Protein AF-A0A8J4X213-F1 (afdb_monomer)

Organism: Clarias magur (NCBI:txid1594786)

InterPro domains:
  IPR035983 HECT, E3 ligase catalytic domain [SSF56204] (19-63)

Structure (mmCIF, N/CA/C/O backbone):
data_AF-A0A8J4X213-F1
#
_entry.id   AF-A0A8J4X213-F1
#
loop_
_atom_site.group_PDB
_atom_site.id
_atom_site.type_symbol
_atom_site.label_atom_id
_atom_site.label_alt_id
_atom_site.label_comp_id
_atom_site.label_asym_id
_atom_site.label_entity_id
_atom_site.label_seq_id
_atom_site.pdbx_PDB_ins_code
_atom_site.Cartn_x
_atom_site.Cartn_y
_atom_site.Cartn_z
_atom_site.occupancy
_atom_site.B_iso_or_equiv
_atom_site.auth_seq_id
_atom_site.auth_comp_id
_atom_site.auth_asym_id
_atom_site.auth_atom_id
_atom_site.pdbx_PDB_model_num
ATOM 1 N N . TRP A 1 1 ? 23.195 4.488 -18.213 1.00 43.97 1 TRP A N 1
ATOM 2 C CA . TRP A 1 1 ? 21.810 4.883 -17.923 1.00 43.97 1 TRP A CA 1
ATOM 3 C C . TRP A 1 1 ? 21.205 5.340 -19.235 1.00 43.97 1 TRP A C 1
ATOM 5 O O . TRP A 1 1 ? 21.636 6.362 -19.756 1.00 43.97 1 TRP A O 1
ATOM 15 N N . SER A 1 2 ? 20.337 4.530 -19.835 1.00 51.66 2 SER A N 1
ATOM 16 C CA . SER A 1 2 ? 19.589 4.913 -21.037 1.00 51.66 2 SER A CA 1
ATOM 17 C C . SER A 1 2 ? 18.360 5.743 -20.645 1.00 51.66 2 SER A C 1
ATOM 19 O O . SER A 1 2 ? 17.841 5.612 -19.534 1.00 51.66 2 SER A O 1
ATOM 21 N N . GLU A 1 3 ? 17.873 6.594 -21.550 1.00 62.78 3 GLU A N 1
ATOM 22 C CA . GLU A 1 3 ? 16.657 7.400 -21.333 1.00 62.78 3 GLU A CA 1
ATOM 23 C C . GLU A 1 3 ? 15.431 6.536 -20.988 1.00 62.78 3 GLU A C 1
ATOM 25 O O . GLU A 1 3 ? 14.607 6.928 -20.164 1.00 62.78 3 GLU A O 1
ATOM 30 N N . SER A 1 4 ? 15.341 5.320 -21.538 1.00 62.25 4 SER A N 1
ATOM 31 C CA . SER A 1 4 ? 14.241 4.382 -21.281 1.00 62.25 4 SER A CA 1
ATOM 32 C C . SER A 1 4 ? 14.167 3.914 -19.823 1.00 62.25 4 SER A C 1
ATOM 34 O O . SER A 1 4 ? 13.081 3.818 -19.259 1.00 62.25 4 SER A O 1
ATOM 36 N N . GLU A 1 5 ? 15.306 3.665 -19.182 1.00 62.44 5 GLU A N 1
ATOM 37 C CA . GLU A 1 5 ? 15.375 3.238 -17.780 1.00 62.44 5 GLU A CA 1
ATOM 38 C C . GLU A 1 5 ? 15.134 4.408 -16.811 1.00 62.44 5 GLU A C 1
ATOM 40 O O . GLU A 1 5 ? 14.525 4.247 -15.751 1.00 62.44 5 GLU A O 1
ATOM 45 N N . SER A 1 6 ? 15.538 5.620 -17.211 1.00 69.38 6 SER A N 1
ATOM 46 C CA . SER A 1 6 ? 15.225 6.850 -16.477 1.00 69.38 6 SER A CA 1
ATOM 47 C C . SER A 1 6 ? 13.726 7.173 -16.504 1.00 69.38 6 SER A C 1
ATOM 49 O O . SER A 1 6 ? 13.179 7.608 -15.486 1.00 69.38 6 SER A O 1
ATOM 51 N N . ASN A 1 7 ? 13.048 6.916 -17.627 1.00 79.19 7 ASN A N 1
ATOM 52 C CA . ASN A 1 7 ? 11.601 7.105 -17.743 1.00 79.19 7 ASN A CA 1
ATOM 53 C C . ASN A 1 7 ? 10.834 6.077 -16.901 1.00 79.19 7 ASN A C 1
ATOM 55 O O . ASN A 1 7 ? 9.985 6.481 -16.112 1.00 79.19 7 ASN A O 1
ATOM 59 N N . LYS A 1 8 ? 11.215 4.787 -16.948 1.00 83.69 8 LYS A N 1
ATOM 60 C CA . LYS A 1 8 ? 10.612 3.734 -16.102 1.00 83.69 8 LYS A CA 1
ATOM 61 C C . LYS A 1 8 ? 10.636 4.115 -14.620 1.00 83.69 8 LYS A C 1
ATOM 63 O O . LYS A 1 8 ? 9.594 4.160 -13.979 1.00 83.69 8 LYS A O 1
ATOM 68 N N . ARG A 1 9 ? 11.806 4.480 -14.086 1.00 87.19 9 ARG A N 1
ATOM 69 C CA . ARG A 1 9 ? 11.945 4.854 -12.667 1.00 87.19 9 ARG A CA 1
ATOM 70 C C . ARG A 1 9 ? 11.201 6.142 -12.302 1.00 87.19 9 ARG A C 1
ATOM 72 O O . ARG A 1 9 ? 10.758 6.303 -11.167 1.00 87.19 9 ARG A O 1
ATOM 79 N N . THR A 1 10 ? 11.069 7.075 -13.243 1.00 92.31 10 THR A N 1
ATOM 80 C CA . THR A 1 10 ? 10.256 8.285 -13.045 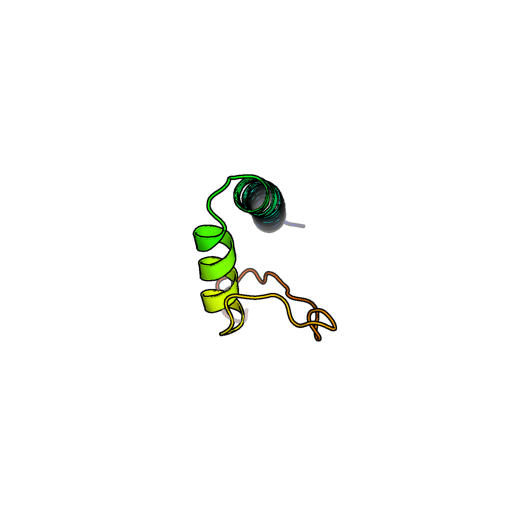1.00 92.31 10 THR A CA 1
ATOM 81 C C . THR A 1 10 ? 8.777 7.934 -12.907 1.00 92.31 10 THR A C 1
ATOM 83 O O . THR A 1 10 ? 8.119 8.419 -11.985 1.00 92.31 10 THR A O 1
ATOM 86 N N . ASP A 1 11 ? 8.275 7.052 -13.770 1.00 92.44 11 ASP A N 1
ATOM 87 C CA . ASP A 1 11 ? 6.883 6.608 -13.751 1.00 92.44 11 ASP A CA 1
ATOM 88 C C . ASP A 1 11 ? 6.559 5.802 -12.487 1.00 92.44 11 ASP A C 1
ATOM 90 O O . ASP A 1 11 ? 5.534 6.046 -11.851 1.00 92.44 11 ASP A O 1
ATOM 94 N N . GLU A 1 12 ? 7.459 4.914 -12.056 1.00 94.75 12 GLU A N 1
ATOM 95 C CA . GLU A 1 12 ? 7.327 4.176 -10.793 1.00 94.75 12 GLU A CA 1
ATOM 96 C C . GLU A 1 12 ? 7.240 5.110 -9.586 1.00 94.75 12 GLU A C 1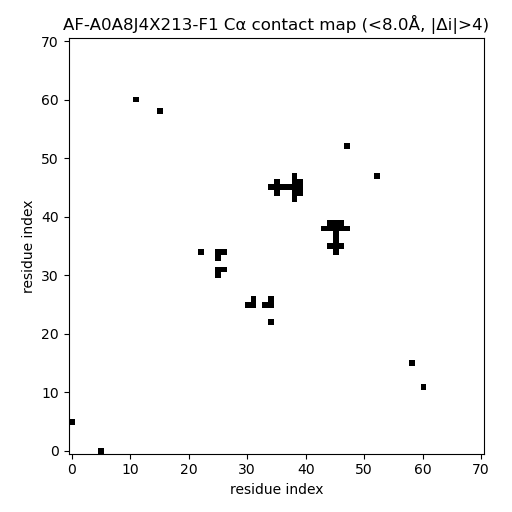
ATOM 98 O O . GLU A 1 12 ? 6.327 4.997 -8.770 1.00 94.75 12 GLU A O 1
ATOM 103 N N . ASN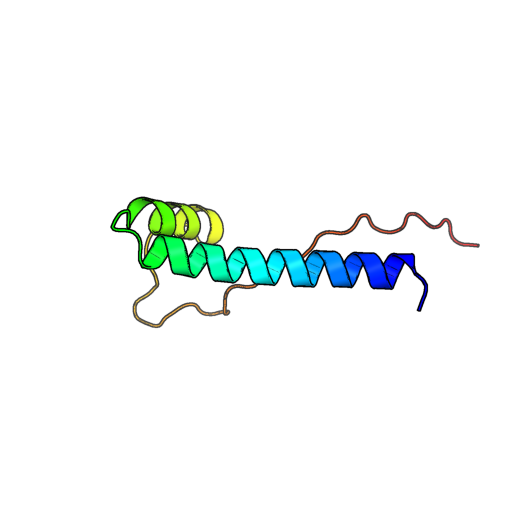 A 1 13 ? 8.164 6.071 -9.478 1.00 95.00 13 ASN A N 1
ATOM 104 C CA . ASN A 1 13 ? 8.168 7.032 -8.376 1.00 95.00 13 ASN A CA 1
ATOM 105 C C . ASN A 1 13 ? 6.871 7.841 -8.340 1.00 95.00 13 ASN A C 1
ATOM 107 O O . ASN A 1 13 ? 6.315 8.082 -7.267 1.00 95.00 13 ASN A O 1
ATOM 111 N N . ARG A 1 14 ? 6.374 8.236 -9.515 1.00 96.00 14 ARG A N 1
ATOM 112 C CA . ARG A 1 14 ? 5.106 8.950 -9.646 1.00 96.00 14 ARG A CA 1
ATOM 113 C C . ARG A 1 14 ? 3.923 8.080 -9.220 1.00 96.00 14 ARG A C 1
ATOM 115 O O . ARG A 1 14 ? 3.060 8.561 -8.492 1.00 96.00 14 ARG A O 1
ATOM 122 N N . ALA A 1 15 ? 3.897 6.812 -9.622 1.00 96.06 15 ALA A N 1
ATOM 123 C CA . ALA A 1 15 ? 2.871 5.864 -9.202 1.00 96.06 15 ALA A CA 1
ATOM 124 C C . ALA A 1 15 ? 2.890 5.632 -7.680 1.00 96.06 15 ALA A C 1
ATOM 126 O O . ALA A 1 15 ? 1.833 5.648 -7.054 1.00 96.06 15 ALA A O 1
ATOM 127 N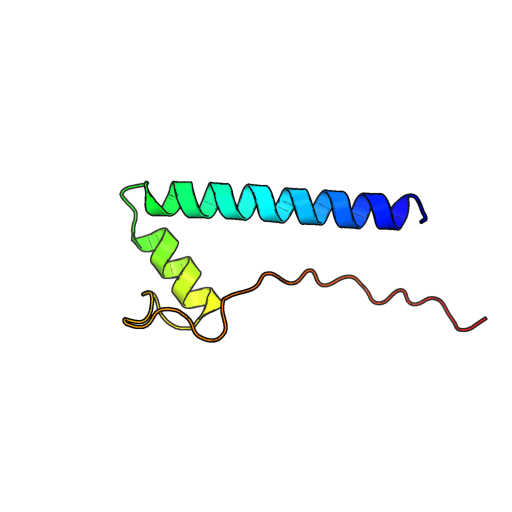 N . VAL A 1 16 ? 4.072 5.495 -7.064 1.00 96.00 16 VAL A N 1
ATOM 128 C CA . VAL A 1 16 ? 4.207 5.362 -5.601 1.00 96.00 16 VAL A CA 1
ATOM 129 C C . VAL A 1 16 ? 3.729 6.617 -4.875 1.00 96.00 16 VAL A C 1
ATOM 131 O O . VAL A 1 16 ? 3.058 6.492 -3.853 1.00 96.00 16 VAL A O 1
ATOM 134 N N . ALA A 1 17 ? 4.064 7.810 -5.376 1.00 95.88 17 ALA A N 1
ATOM 135 C CA . ALA A 1 17 ? 3.611 9.066 -4.784 1.00 95.88 17 ALA A CA 1
ATOM 136 C C . ALA A 1 17 ? 2.078 9.151 -4.790 1.00 95.88 17 ALA A C 1
ATOM 138 O O . ALA A 1 17 ? 1.475 9.252 -3.727 1.00 95.88 17 ALA A O 1
ATOM 139 N N . PHE A 1 18 ? 1.450 8.960 -5.954 1.00 96.19 18 PHE A N 1
ATOM 140 C CA . PHE A 1 18 ? -0.010 8.965 -6.054 1.00 96.19 18 PHE A CA 1
ATOM 141 C C . PHE A 1 18 ? -0.678 7.880 -5.213 1.00 96.19 18 PHE A C 1
ATOM 143 O O . PHE A 1 18 ? -1.737 8.120 -4.645 1.00 96.19 18 PHE A O 1
ATOM 150 N N . TRP A 1 19 ? -0.081 6.690 -5.120 1.00 95.50 19 TRP A N 1
ATOM 151 C CA . TRP A 1 19 ? -0.621 5.622 -4.285 1.00 95.50 19 TRP A CA 1
ATOM 152 C C . TRP A 1 19 ? -0.620 5.995 -2.799 1.00 95.50 19 TRP A C 1
ATOM 154 O O . TRP A 1 19 ? -1.587 5.709 -2.100 1.00 95.50 19 TRP A O 1
ATOM 164 N N . ARG A 1 20 ? 0.439 6.654 -2.312 1.00 93.75 20 ARG A N 1
ATOM 165 C CA . ARG A 1 20 ? 0.514 7.126 -0.921 1.00 93.75 20 ARG A CA 1
ATOM 166 C C . ARG A 1 20 ? -0.512 8.212 -0.635 1.00 93.75 20 ARG A C 1
ATOM 168 O O . ARG A 1 20 ? -1.208 8.099 0.367 1.00 93.75 20 ARG A O 1
ATOM 175 N N . ASP A 1 21 ? -0.619 9.195 -1.523 1.00 93.75 21 ASP A N 1
ATOM 176 C CA . ASP A 1 21 ? -1.590 10.283 -1.387 1.00 93.75 21 ASP A CA 1
ATOM 177 C C . ASP A 1 21 ? -3.019 9.716 -1.381 1.00 93.75 21 ASP A C 1
ATOM 179 O O . ASP A 1 21 ? -3.801 9.999 -0.481 1.00 93.75 21 ASP A O 1
ATOM 183 N N . TYR A 1 22 ? -3.324 8.796 -2.304 1.00 92.19 22 TYR A N 1
ATOM 184 C CA . TYR A 1 22 ? -4.622 8.126 -2.354 1.00 92.19 22 TYR A CA 1
ATOM 185 C C . TYR A 1 22 ? -4.931 7.322 -1.085 1.00 92.19 22 TYR A C 1
ATOM 187 O O . TYR A 1 22 ? -6.063 7.356 -0.611 1.00 92.19 22 TYR A O 1
ATOM 195 N N . LEU A 1 23 ? -3.953 6.592 -0.534 1.00 91.12 23 LEU A N 1
ATOM 196 C CA . LEU A 1 23 ? -4.134 5.848 0.717 1.00 91.12 23 LEU A CA 1
ATOM 197 C C . LEU A 1 23 ? -4.455 6.771 1.895 1.00 91.12 23 LEU A C 1
ATOM 199 O O . LEU A 1 23 ? -5.287 6.408 2.721 1.00 91.12 23 LEU A O 1
ATOM 203 N N . GLN A 1 24 ? -3.820 7.941 1.953 1.00 89.94 24 GLN A N 1
ATOM 204 C CA . GLN A 1 24 ? -4.103 8.941 2.974 1.00 89.94 24 GLN A CA 1
ATOM 205 C C . GLN A 1 24 ? -5.513 9.523 2.797 1.00 89.94 24 GLN A C 1
ATOM 207 O O . GLN A 1 24 ? -6.293 9.535 3.746 1.00 89.94 24 GLN A O 1
ATOM 212 N N . ASP A 1 25 ? -5.884 9.899 1.570 1.00 89.62 25 ASP A N 1
ATOM 213 C CA . ASP A 1 25 ? -7.212 10.440 1.265 1.00 89.62 25 ASP A CA 1
ATOM 214 C C . ASP A 1 25 ? -8.336 9.462 1.652 1.00 89.62 25 ASP A C 1
ATOM 216 O O . ASP A 1 25 ? -9.353 9.868 2.210 1.00 89.62 25 ASP A O 1
ATOM 220 N N . VAL A 1 26 ? -8.178 8.158 1.379 1.00 88.31 26 VAL A N 1
ATOM 221 C CA . VAL A 1 26 ? -9.206 7.150 1.718 1.00 88.31 26 VAL A CA 1
ATOM 222 C C . VAL A 1 26 ? -9.207 6.724 3.186 1.00 88.31 26 VAL A C 1
ATOM 224 O O . VAL A 1 26 ? -10.156 6.062 3.608 1.00 88.31 26 VAL A O 1
ATOM 227 N N . GLU A 1 27 ? -8.155 7.038 3.943 1.00 85.06 27 GLU A N 1
ATOM 228 C CA . GLU A 1 27 ? -8.126 6.874 5.400 1.00 85.06 27 GLU A CA 1
ATOM 229 C C . GLU A 1 27 ? -8.843 8.040 6.099 1.00 85.06 27 GLU A C 1
ATOM 231 O O . GLU A 1 27 ? -9.523 7.824 7.102 1.00 85.06 27 GLU A O 1
ATOM 236 N N . GLU A 1 28 ? -8.723 9.253 5.549 1.00 82.31 28 GLU A N 1
ATOM 237 C CA . GLU A 1 28 ? -9.356 10.474 6.064 1.00 82.31 28 GLU A CA 1
ATOM 238 C C . GLU A 1 28 ? -10.837 10.612 5.653 1.00 82.31 28 GLU A C 1
ATOM 240 O O . GLU A 1 28 ? -11.643 11.141 6.421 1.00 82.31 28 GLU A O 1
ATOM 245 N N . ASP A 1 29 ? -11.218 10.131 4.464 1.00 77.56 29 ASP A N 1
ATOM 246 C CA . ASP A 1 29 ? -12.607 10.106 3.987 1.00 77.56 29 ASP A CA 1
ATOM 247 C C . ASP A 1 29 ? -13.444 9.131 4.845 1.00 77.56 29 ASP A C 1
ATOM 249 O O . ASP A 1 29 ? -13.033 7.997 5.096 1.00 77.56 29 ASP A O 1
ATOM 253 N N . GLU A 1 30 ? -14.659 9.518 5.263 1.00 58.72 30 GLU A N 1
ATOM 254 C CA . GLU A 1 30 ? -15.549 8.753 6.173 1.00 58.72 30 GLU A CA 1
ATOM 255 C C . GLU A 1 30 ? -15.976 7.358 5.633 1.00 58.72 30 GLU A C 1
ATOM 257 O O . GLU A 1 30 ? -16.752 6.622 6.250 1.00 58.72 30 GLU A O 1
ATOM 262 N N . GLY A 1 31 ? -15.451 6.949 4.478 1.00 56.91 31 GLY A N 1
ATOM 263 C CA . GLY A 1 31 ? -15.616 5.643 3.862 1.00 56.91 31 GLY A CA 1
ATOM 264 C C . GLY A 1 31 ? -14.525 4.643 4.245 1.00 56.91 31 GLY A C 1
ATOM 265 O O . GLY A 1 31 ? -13.800 4.175 3.365 1.00 56.91 31 GLY A O 1
ATOM 266 N N . SER A 1 32 ? -14.502 4.188 5.506 1.00 61.59 32 SER A N 1
ATOM 267 C CA . SER A 1 32 ? -13.633 3.080 5.972 1.00 61.59 32 SER A CA 1
ATOM 268 C C . SER A 1 32 ? -13.725 1.806 5.109 1.00 61.59 32 SER A C 1
ATOM 270 O O . SER A 1 32 ? -12.820 0.969 5.103 1.00 61.59 32 SER A O 1
ATOM 272 N N . GLN A 1 33 ? -14.803 1.672 4.327 1.00 74.88 33 GLN A N 1
ATOM 273 C CA . GLN A 1 33 ? -15.012 0.586 3.372 1.00 74.88 33 GLN A CA 1
ATOM 274 C C . GLN A 1 33 ? -13.967 0.557 2.247 1.00 74.88 33 GLN A C 1
ATOM 276 O O . GLN A 1 33 ? -13.590 -0.534 1.824 1.00 74.88 33 GLN A O 1
ATOM 281 N N . LYS A 1 34 ? -13.477 1.711 1.764 1.00 85.88 34 LYS A N 1
ATOM 282 C CA . LYS A 1 34 ? -12.485 1.756 0.672 1.00 85.88 34 LYS A CA 1
ATOM 283 C C . LYS A 1 34 ? -11.135 1.225 1.145 1.00 85.88 34 LYS A C 1
ATOM 285 O O . LYS A 1 34 ? -10.586 0.317 0.523 1.00 85.88 34 LYS A O 1
ATOM 290 N N . LEU A 1 35 ? -10.646 1.731 2.280 1.00 90.00 35 LEU A N 1
ATOM 291 C CA . LEU A 1 35 ? -9.408 1.245 2.886 1.00 90.00 35 LEU A CA 1
ATOM 292 C C . LEU A 1 35 ? -9.522 -0.242 3.248 1.00 90.00 35 LEU A C 1
ATOM 294 O O . LEU A 1 35 ? -8.639 -1.028 2.911 1.00 90.00 35 LEU A O 1
ATOM 298 N N . GLY A 1 36 ? -10.645 -0.657 3.842 1.00 92.00 36 GLY A N 1
ATOM 299 C CA . GLY A 1 36 ? -10.907 -2.065 4.139 1.00 92.00 36 GLY A CA 1
ATOM 300 C C . GLY A 1 36 ? -10.893 -2.961 2.894 1.00 92.00 36 GLY A C 1
ATOM 301 O O . GLY A 1 36 ? -10.339 -4.057 2.939 1.00 92.00 36 GLY A O 1
ATOM 302 N N . ALA A 1 37 ? -11.439 -2.501 1.765 1.00 93.25 37 ALA A N 1
ATOM 303 C CA . ALA A 1 37 ? -11.400 -3.240 0.502 1.00 93.25 37 ALA A CA 1
ATOM 304 C C . ALA A 1 37 ? -9.973 -3.374 -0.056 1.00 93.25 37 ALA A C 1
ATOM 306 O O . ALA A 1 37 ? -9.596 -4.453 -0.514 1.00 93.25 37 ALA A O 1
ATOM 307 N N . ILE A 1 38 ? -9.163 -2.313 0.028 1.00 93.19 38 ILE A N 1
ATOM 308 C CA . ILE A 1 38 ? -7.747 -2.338 -0.372 1.00 93.19 38 ILE A CA 1
ATOM 309 C C . ILE A 1 38 ? -6.972 -3.346 0.478 1.00 93.19 38 ILE A C 1
ATOM 311 O O . ILE A 1 38 ? -6.255 -4.192 -0.060 1.00 93.19 38 ILE A O 1
ATOM 315 N N . LEU A 1 39 ? -7.142 -3.291 1.802 1.00 93.06 39 LEU A N 1
ATOM 316 C CA . LEU A 1 39 ? -6.494 -4.226 2.716 1.00 93.06 39 LEU A CA 1
ATOM 317 C C . LEU A 1 39 ? -6.925 -5.667 2.425 1.00 93.06 39 LEU A C 1
ATOM 319 O O . LEU A 1 39 ? -6.070 -6.553 2.355 1.00 93.06 39 LEU A O 1
ATOM 323 N N . ALA A 1 40 ? -8.220 -5.905 2.190 1.00 94.81 40 ALA A N 1
ATOM 324 C CA . ALA A 1 40 ? -8.737 -7.237 1.894 1.00 94.81 40 ALA A CA 1
ATOM 325 C C . ALA A 1 40 ? -8.147 -7.796 0.595 1.00 94.81 40 ALA A C 1
ATOM 327 O O . ALA A 1 40 ? -7.759 -8.961 0.553 1.00 94.81 40 ALA A O 1
ATOM 328 N N . PHE A 1 41 ? -8.017 -6.961 -0.436 1.00 94.62 41 PHE A N 1
ATOM 329 C CA . PHE A 1 41 ? -7.386 -7.342 -1.695 1.00 94.62 41 PHE A CA 1
ATOM 330 C C . PHE A 1 41 ? -5.896 -7.675 -1.525 1.00 94.62 41 PHE A C 1
ATOM 332 O O . PHE A 1 41 ? -5.440 -8.710 -2.004 1.00 94.62 41 PHE A O 1
ATOM 339 N N . ALA A 1 42 ? -5.138 -6.824 -0.828 1.00 93.75 42 ALA A N 1
ATOM 340 C CA . ALA A 1 42 ? -3.686 -6.965 -0.716 1.00 93.75 42 ALA A CA 1
ATOM 341 C C . ALA A 1 42 ? -3.239 -8.014 0.319 1.00 93.75 42 ALA A C 1
ATOM 343 O O . ALA A 1 42 ? -2.154 -8.577 0.196 1.00 93.75 42 ALA A O 1
ATOM 344 N N . THR A 1 43 ? -4.042 -8.250 1.361 1.00 92.12 43 THR A N 1
ATOM 345 C CA . THR A 1 43 ? -3.631 -9.029 2.547 1.00 92.12 43 THR A CA 1
ATOM 346 C C . THR A 1 43 ? -4.599 -10.150 2.924 1.00 92.12 43 THR A C 1
ATOM 348 O O . THR A 1 43 ? -4.284 -10.960 3.793 1.00 92.12 43 THR A O 1
ATOM 351 N N . GLY A 1 44 ? -5.784 -10.206 2.308 1.00 93.69 44 GLY A N 1
ATOM 352 C CA . GLY A 1 44 ? -6.857 -11.133 2.682 1.00 93.69 44 GLY A CA 1
ATOM 353 C C . GLY A 1 44 ? -7.663 -10.712 3.919 1.00 93.69 44 GLY A C 1
ATOM 354 O O . GLY A 1 44 ? -8.585 -11.423 4.309 1.00 93.69 44 GLY A O 1
ATOM 355 N N . SER A 1 45 ? -7.349 -9.566 4.533 1.00 93.56 45 SER A N 1
ATOM 356 C CA . SER A 1 45 ? -8.032 -9.012 5.712 1.00 93.56 45 SER A CA 1
ATOM 357 C C . SER A 1 45 ? -8.409 -7.554 5.478 1.00 93.56 45 SER A C 1
ATOM 359 O O . SER A 1 45 ? -7.60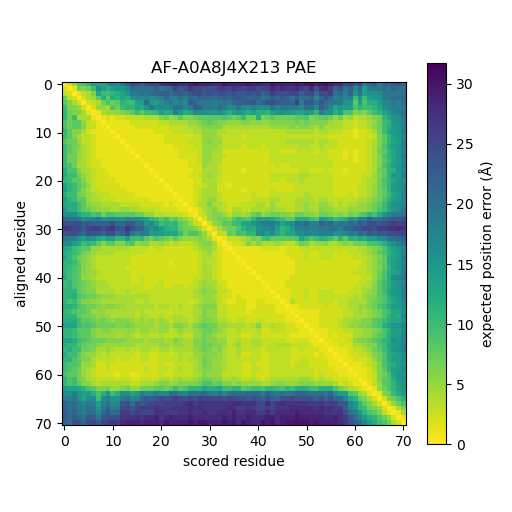9 -6.796 4.952 1.00 93.56 45 SER A O 1
ATOM 361 N N . ASN A 1 46 ? -9.590 -7.124 5.918 1.00 93.62 46 ASN A N 1
ATOM 362 C CA . ASN A 1 46 ? -10.037 -5.727 5.829 1.00 93.62 46 ASN A CA 1
ATOM 363 C C . ASN A 1 46 ? -9.522 -4.830 6.974 1.00 93.62 46 ASN A C 1
ATOM 365 O O . ASN A 1 46 ? -9.895 -3.661 7.051 1.00 93.62 46 ASN A O 1
ATOM 369 N N . HIS A 1 47 ? -8.691 -5.367 7.869 1.00 91.50 47 HIS A N 1
ATOM 370 C CA . HIS A 1 47 ? -8.137 -4.648 9.013 1.00 91.50 47 HIS A CA 1
ATOM 371 C C . HIS A 1 47 ? -6.630 -4.865 9.143 1.00 91.50 47 HIS A C 1
ATOM 373 O O . HIS A 1 47 ? -6.106 -5.936 8.819 1.00 91.50 47 HIS A O 1
ATOM 379 N N . VAL A 1 48 ? -5.951 -3.853 9.684 1.00 91.12 48 VAL A N 1
ATOM 380 C CA . VAL A 1 48 ? -4.542 -3.936 10.085 1.00 91.12 48 VAL A CA 1
ATOM 381 C C . VAL A 1 48 ? -4.413 -4.887 11.286 1.00 91.12 48 VAL A C 1
ATOM 383 O O . VAL A 1 48 ? -5.196 -4.767 12.233 1.00 91.12 48 VAL A O 1
ATOM 386 N N . PRO A 1 49 ? -3.446 -5.827 11.297 1.00 92.38 49 PRO A N 1
ATOM 387 C CA . PRO A 1 49 ? -3.231 -6.703 12.446 1.00 92.38 49 PRO A CA 1
ATOM 388 C C . PRO A 1 49 ? -2.901 -5.907 13.722 1.00 92.38 49 PRO A C 1
ATOM 390 O O . PRO A 1 49 ? -2.220 -4.886 13.625 1.00 92.38 49 PRO A O 1
ATOM 393 N N . PRO A 1 50 ? -3.263 -6.384 14.931 1.00 94.38 50 PRO A N 1
ATOM 394 C CA . PRO A 1 50 ? -2.962 -5.676 16.184 1.00 94.38 50 PRO A CA 1
ATOM 395 C C . PRO A 1 50 ? -1.470 -5.390 16.420 1.00 94.38 50 PRO A C 1
ATOM 397 O O . PRO A 1 50 ? -1.123 -4.409 17.067 1.00 94.38 50 PRO A O 1
ATOM 400 N N . ILE A 1 51 ? -0.586 -6.238 15.886 1.00 94.50 51 ILE A N 1
ATOM 401 C CA . ILE A 1 51 ? 0.878 -6.072 15.949 1.00 94.50 51 ILE A CA 1
ATOM 402 C C . ILE A 1 51 ? 1.459 -5.354 14.717 1.00 94.50 51 ILE A C 1
ATOM 404 O O . ILE A 1 51 ? 2.675 -5.252 14.570 1.00 94.50 51 ILE A O 1
ATOM 408 N N . GLY A 1 52 ? 0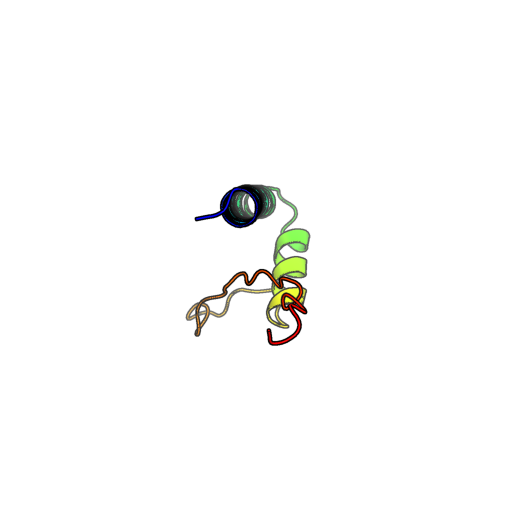.597 -4.879 13.819 1.00 92.88 52 GLY A N 1
ATOM 409 C CA . GLY A 1 52 ? 0.966 -4.377 12.502 1.00 92.88 52 GLY A CA 1
ATOM 410 C C . GLY A 1 52 ? 1.325 -5.487 11.511 1.00 92.88 52 GLY A C 1
ATOM 411 O O . GLY A 1 52 ? 1.265 -6.682 11.802 1.00 92.88 52 GLY A O 1
ATOM 412 N N . PHE A 1 53 ? 1.691 -5.080 10.299 1.00 92.81 53 PHE A N 1
ATOM 413 C CA . PHE A 1 53 ? 2.086 -6.006 9.241 1.00 92.81 53 PHE A CA 1
ATOM 414 C C . PHE A 1 53 ? 3.525 -6.503 9.416 1.00 92.81 53 PHE A C 1
ATOM 416 O O . PHE A 1 53 ? 4.455 -5.710 9.604 1.00 92.81 53 PHE A O 1
ATOM 423 N N . HIS A 1 54 ? 3.710 -7.819 9.293 1.00 92.00 54 HIS A N 1
ATOM 424 C CA . HIS A 1 54 ? 5.022 -8.450 9.213 1.00 92.00 54 HIS A CA 1
ATOM 425 C C . HIS A 1 54 ? 4.994 -9.622 8.209 1.00 92.00 54 HIS A C 1
ATOM 427 O O . HIS A 1 54 ? 4.266 -10.586 8.452 1.00 92.00 54 HIS A O 1
ATOM 433 N N . PRO A 1 55 ? 5.758 -9.569 7.098 1.00 91.12 55 PRO A N 1
ATOM 434 C CA . PRO A 1 55 ? 6.637 -8.471 6.678 1.00 91.12 55 PRO A CA 1
ATOM 435 C C . PRO A 1 55 ? 5.862 -7.184 6.347 1.00 91.12 55 PRO A C 1
ATOM 437 O O . PRO A 1 55 ? 4.636 -7.186 6.243 1.00 91.12 55 PRO A O 1
ATOM 440 N N . ARG A 1 56 ? 6.579 -6.059 6.220 1.00 91.00 56 ARG A N 1
ATOM 441 C CA . ARG A 1 56 ? 5.955 -4.790 5.814 1.00 91.00 56 ARG A CA 1
ATOM 442 C C . ARG A 1 56 ? 5.404 -4.916 4.385 1.00 91.00 56 ARG A C 1
ATOM 444 O O . ARG A 1 56 ? 6.109 -5.482 3.551 1.00 91.00 56 ARG A O 1
ATOM 451 N N . PRO A 1 57 ? 4.216 -4.362 4.083 1.00 90.75 57 PRO A N 1
ATOM 452 C CA . PRO A 1 57 ? 3.689 -4.346 2.726 1.00 90.75 57 PRO A CA 1
ATOM 453 C C . PRO A 1 57 ? 4.627 -3.580 1.792 1.00 90.75 57 PRO A C 1
ATOM 455 O O . PRO A 1 57 ? 5.208 -2.561 2.178 1.00 90.75 57 PRO A O 1
ATOM 458 N N . SER A 1 58 ? 4.754 -4.063 0.562 1.00 92.00 58 SER A N 1
ATOM 459 C CA . SER A 1 58 ? 5.559 -3.461 -0.499 1.00 92.00 58 SER A CA 1
ATOM 460 C C . SER A 1 58 ? 4.729 -3.295 -1.772 1.00 92.00 58 SER A C 1
ATOM 462 O O . SER A 1 58 ? 3.693 -3.934 -1.948 1.00 92.00 58 SER A O 1
ATOM 464 N N . VAL A 1 59 ? 5.191 -2.409 -2.654 1.00 92.06 59 VAL A N 1
ATOM 465 C CA . VAL A 1 59 ? 4.693 -2.274 -4.026 1.00 92.06 59 VAL A CA 1
ATOM 466 C C . VAL A 1 59 ? 5.829 -2.683 -4.950 1.00 92.06 59 VAL A C 1
ATOM 468 O O . VAL A 1 59 ? 6.934 -2.155 -4.830 1.00 92.06 59 VAL A O 1
ATOM 471 N N 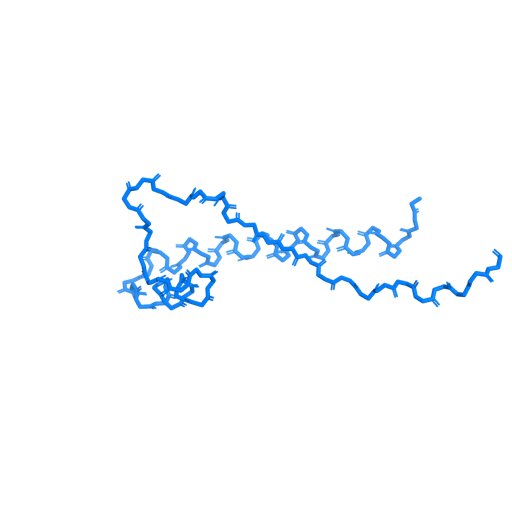. GLU A 1 60 ? 5.554 -3.619 -5.852 1.00 92.62 60 GLU A N 1
ATOM 472 C CA . GLU A 1 60 ? 6.509 -4.105 -6.845 1.00 92.62 60 GLU A CA 1
ATOM 473 C C . GLU A 1 60 ? 5.996 -3.794 -8.250 1.00 92.62 60 GLU A C 1
ATOM 475 O O . GLU A 1 60 ? 4.829 -4.032 -8.569 1.00 92.62 60 GLU A O 1
ATOM 480 N N . PHE A 1 61 ? 6.876 -3.256 -9.092 1.00 91.88 61 PHE A N 1
ATOM 481 C CA . PHE A 1 61 ? 6.569 -2.958 -10.485 1.00 91.88 61 PHE A CA 1
ATOM 482 C C . PHE A 1 61 ? 7.054 -4.101 -11.368 1.00 91.88 61 PHE A C 1
ATOM 484 O O . PHE A 1 61 ? 8.249 -4.381 -11.466 1.00 91.88 61 PHE A O 1
ATOM 491 N N . LEU A 1 62 ? 6.105 -4.769 -12.019 1.00 89.81 62 LEU A N 1
ATOM 492 C CA . LEU A 1 62 ? 6.400 -5.826 -12.974 1.00 89.81 62 LEU A CA 1
ATOM 493 C C . LEU A 1 62 ? 6.708 -5.19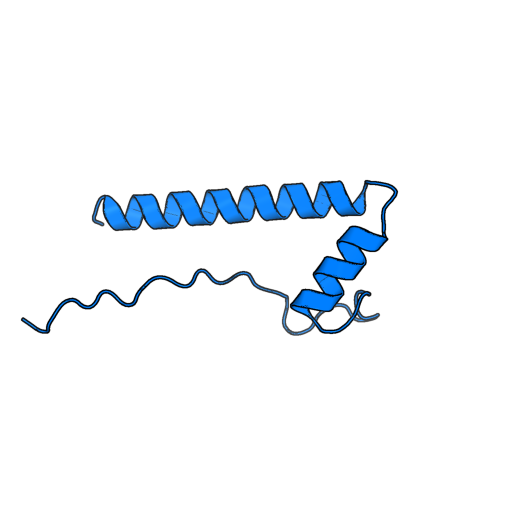6 -14.329 1.00 89.81 62 LEU A C 1
ATOM 495 O O . LEU A 1 62 ? 5.812 -4.723 -15.028 1.00 89.81 62 LEU A O 1
ATOM 499 N N . HIS A 1 63 ? 7.981 -5.210 -14.709 1.00 85.56 63 HIS A N 1
ATOM 500 C CA . HIS A 1 63 ? 8.389 -4.867 -16.066 1.00 85.56 63 HIS A CA 1
ATOM 501 C C . HIS A 1 63 ? 8.393 -6.118 -16.935 1.00 85.56 63 HIS A C 1
ATOM 503 O O . HIS A 1 63 ? 8.763 -7.191 -16.450 1.00 85.56 63 HIS A O 1
ATOM 509 N N . PRO A 1 64 ? 8.046 -6.005 -18.228 1.00 83.06 64 PRO A N 1
ATOM 510 C CA . PRO A 1 64 ? 8.385 -7.045 -19.181 1.00 83.06 64 PRO A CA 1
ATOM 511 C C . PRO A 1 64 ? 9.874 -7.359 -19.041 1.00 83.06 64 PRO A C 1
ATOM 513 O O . PRO A 1 64 ? 10.701 -6.443 -19.045 1.00 83.06 64 PRO A O 1
ATOM 516 N N . ILE A 1 65 ? 10.212 -8.642 -18.899 1.00 75.44 65 ILE A N 1
ATOM 517 C CA . ILE A 1 65 ? 11.598 -9.081 -19.044 1.00 75.44 65 ILE A CA 1
ATOM 518 C C . ILE A 1 65 ? 11.998 -8.628 -20.441 1.00 75.44 65 ILE A C 1
ATOM 520 O O . ILE A 1 65 ? 11.359 -9.050 -21.411 1.00 75.44 65 ILE A O 1
ATOM 524 N N . ASP A 1 66 ? 12.990 -7.738 -20.540 1.00 66.88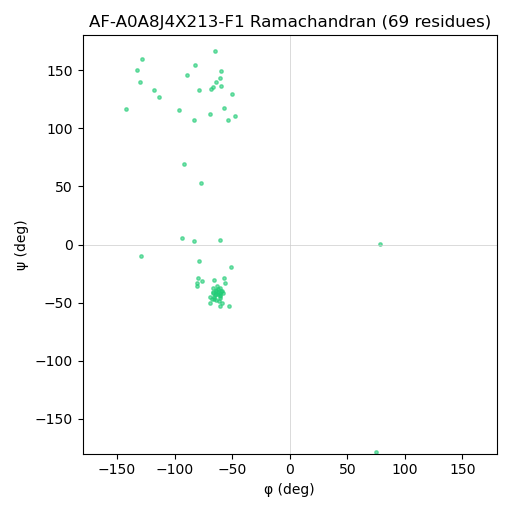 66 ASP A N 1
ATOM 525 C CA . ASP A 1 66 ? 13.537 -7.354 -21.835 1.00 66.88 66 ASP A CA 1
ATOM 526 C C . ASP A 1 66 ? 13.935 -8.656 -22.523 1.00 66.88 66 ASP A C 1
ATOM 528 O O . ASP A 1 66 ? 14.891 -9.330 -22.137 1.00 66.88 66 ASP A O 1
ATOM 532 N N . SER A 1 67 ? 13.147 -9.043 -23.524 1.00 57.31 67 SER A N 1
ATOM 533 C CA . SER A 1 67 ? 13.428 -10.174 -24.396 1.00 57.31 67 SER A CA 1
ATOM 534 C C . SER A 1 67 ? 14.499 -9.725 -25.381 1.00 57.31 67 SER A C 1
ATOM 536 O O . SER A 1 67 ? 14.311 -9.781 -26.591 1.00 57.31 67 SER A O 1
ATOM 538 N N . SER A 1 68 ? 15.602 -9.191 -24.860 1.00 54.06 68 SER A N 1
ATOM 539 C CA . SER A 1 68 ? 16.796 -8.951 -25.644 1.00 54.06 68 SER A CA 1
ATOM 540 C C . SER A 1 68 ? 17.346 -10.335 -25.966 1.00 54.06 68 SER A C 1
ATOM 542 O O . SER A 1 68 ? 17.722 -11.060 -25.038 1.00 54.06 68 SER A O 1
ATOM 544 N N . PRO A 1 69 ? 17.335 -10.768 -27.240 1.00 47.50 69 PRO A N 1
ATOM 545 C CA . PRO A 1 69 ? 17.967 -12.023 -27.587 1.00 47.50 69 PRO A CA 1
ATOM 546 C C . PRO A 1 69 ? 19.443 -11.896 -27.214 1.00 47.50 69 PRO A C 1
ATOM 548 O O . PRO A 1 69 ? 20.054 -10.853 -27.445 1.00 47.50 69 PRO A O 1
ATOM 551 N N . LEU A 1 70 ? 19.983 -12.951 -26.604 1.00 50.53 70 LEU A N 1
ATOM 552 C CA . LEU A 1 70 ? 21.416 -13.113 -26.394 1.00 50.53 70 LEU A CA 1
ATOM 553 C C . LEU A 1 70 ? 22.132 -12.814 -27.722 1.00 50.53 70 LEU A C 1
ATOM 555 O O . LEU A 1 70 ? 21.988 -13.571 -28.683 1.00 50.53 70 LEU A O 1
ATOM 559 N N . MET A 1 71 ? 22.851 -11.695 -27.767 1.00 45.19 71 MET A N 1
ATOM 560 C CA . MET A 1 71 ? 23.890 -11.385 -28.748 1.00 45.19 71 MET A CA 1
ATOM 561 C C . MET A 1 71 ? 25.192 -11.245 -27.976 1.00 45.19 71 MET A C 1
ATOM 563 O O . MET A 1 71 ? 25.198 -10.461 -26.999 1.00 45.19 71 MET A O 1
#

Foldseek 3Di:
DDPVVVVVVVVVVVVVVVVVVVLVVCVPPPPLVVCLVVCCVQPVGSDADPVGDVPDDDDDDDDPPPVPDDD

Mean predicted aligned error: 8.07 Å

Solvent-accessible surface area (backbone atoms only — not comparable to full-atom values): 4573 Å² total; per-residue (Å²): 136,58,73,69,61,55,49,52,55,50,52,50,52,52,52,54,51,52,49,52,55,50,54,51,52,36,67,72,42,95,48,62,63,57,46,20,49,52,34,27,71,79,70,75,36,56,64,82,50,97,86,50,70,82,74,71,88,84,86,82,84,88,68,81,75,78,82,68,73,93,123

pLDDT: mean 83.53, std 14.97, range [43.97, 96.19]

Sequence (71 aa):
WSESESNKRTDENRAVAFWRDYLQDVEEDEGSQKLGAILAFATGSNHVPPIGFHPRPSVEFLHPIDSSPLM

Nearest PDB structures (foldseek):
  6fyh-assembly1_A  TM=6.849E-01  e=2.091E+00  Homo sapiens
  6tgk-assembly1_C-2  TM=5.097E-01  e=1.175E+00  Homo sapiens

Secondary structure (DSSP, 8-state):
--HHHHHHHHHHHHHHHHHHHHHHHHHHSS-HHHHHHHHHHHHS-SS--TT--SSPP-----PPP------

Radius of gyration: 16.86 Å; Cα contacts (8 Å, |Δi|>4): 25; chains: 1; bounding box: 40×24×45 Å